Protein AF-A0A2X2JKX3-F1 (afdb_monomer_lite)

Secondary structure (DSSP, 8-state):
---S-S-------TT-PPP-----HHHHHHHHHHT-------PPPP----PPPPPTTS-EEEEE---SS--TT-------EEEEEEEETTEEEEEEEE-

Organism: Sphingobacterium multivorum (NCBI:txid28454)

pLDDT: mean 81.31, std 11.37, range [45.06, 95.56]

Structure (mmCIF, N/CA/C/O backbone):
data_AF-A0A2X2JKX3-F1
#
_entry.id   AF-A0A2X2JKX3-F1
#
loop_
_atom_site.group_PDB
_atom_site.id
_atom_site.type_symbol
_atom_site.label_atom_id
_atom_site.label_alt_id
_atom_site.label_comp_id
_atom_site.label_asym_id
_atom_site.label_entity_id
_atom_site.label_seq_id
_atom_site.pdbx_PDB_ins_code
_atom_site.Cartn_x
_atom_site.Cartn_y
_atom_site.Cartn_z
_atom_site.occupancy
_atom_site.B_iso_or_equiv
_atom_site.auth_seq_id
_atom_site.auth_comp_id
_atom_site.auth_asym_id
_atom_site.auth_atom_id
_atom_site.pdbx_PDB_model_num
ATOM 1 N N . MET A 1 1 ? -33.009 50.098 -0.890 1.00 46.00 1 MET A N 1
ATOM 2 C CA . MET A 1 1 ? -33.062 50.255 0.579 1.00 46.00 1 MET A CA 1
ATOM 3 C C . MET A 1 1 ? -32.265 49.118 1.195 1.00 46.00 1 MET A C 1
ATOM 5 O O . MET A 1 1 ? -32.725 47.989 1.144 1.00 46.00 1 MET A O 1
ATOM 9 N N . GLN A 1 2 ? -31.056 49.388 1.687 1.00 45.06 2 GLN A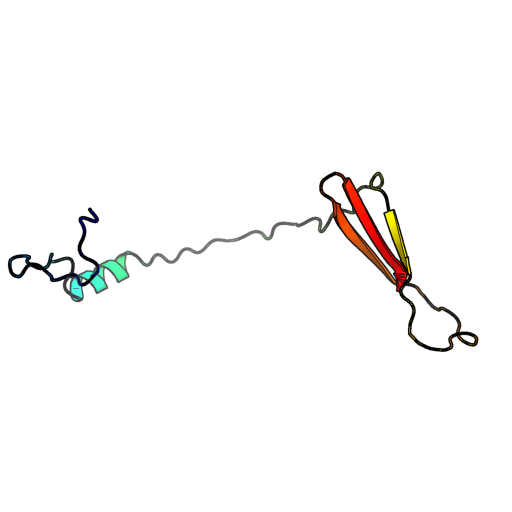 N 1
ATOM 10 C CA . GLN A 1 2 ? -30.258 48.403 2.421 1.00 45.06 2 GLN A CA 1
ATOM 11 C C . GLN A 1 2 ? -30.420 48.723 3.910 1.00 45.06 2 GLN A C 1
ATOM 13 O O . GLN A 1 2 ? -29.867 49.713 4.383 1.00 45.06 2 GLN A O 1
ATOM 18 N N . PHE A 1 3 ? -31.223 47.941 4.628 1.00 51.53 3 PHE A N 1
ATOM 19 C CA . PHE A 1 3 ? -31.373 48.074 6.077 1.00 51.53 3 PHE A CA 1
ATOM 20 C C . PHE A 1 3 ? -30.418 47.089 6.763 1.00 51.53 3 PHE A C 1
ATOM 22 O O . PHE A 1 3 ? -30.561 45.882 6.603 1.00 51.53 3 PHE A O 1
ATOM 29 N N . GLY A 1 4 ? -29.416 47.613 7.477 1.00 69.25 4 GLY A N 1
ATOM 30 C CA . GLY A 1 4 ? -28.462 46.828 8.272 1.00 69.25 4 GLY A CA 1
ATOM 31 C C . GLY A 1 4 ? -27.168 47.591 8.582 1.00 69.25 4 GLY A C 1
ATOM 32 O O . GLY A 1 4 ? -26.632 48.289 7.718 1.00 69.25 4 GLY A O 1
ATOM 33 N N . GLN A 1 5 ? -26.665 47.484 9.818 1.00 65.38 5 GLN A N 1
ATOM 34 C CA . GLN A 1 5 ? -25.388 48.088 10.219 1.00 65.38 5 GLN A CA 1
ATOM 35 C C . GLN A 1 5 ? -24.209 47.356 9.559 1.00 65.38 5 GLN A C 1
ATOM 37 O O . GLN A 1 5 ? -24.069 46.148 9.690 1.00 65.38 5 GLN A O 1
ATOM 42 N N . LYS A 1 6 ? -23.320 48.103 8.889 1.00 67.50 6 LYS A N 1
ATOM 43 C CA . LYS A 1 6 ? -22.105 47.591 8.216 1.00 67.50 6 LYS A CA 1
ATOM 44 C C . LYS A 1 6 ? -20.936 47.279 9.167 1.00 67.50 6 LYS A C 1
ATOM 46 O O . LYS A 1 6 ? -19.790 47.235 8.732 1.00 67.50 6 LYS A O 1
ATOM 51 N N . ARG A 1 7 ? -21.193 47.184 10.470 1.00 71.00 7 ARG A N 1
ATOM 52 C CA . ARG A 1 7 ? -20.156 47.047 11.498 1.00 71.00 7 ARG A CA 1
ATOM 53 C C . ARG A 1 7 ? -20.547 45.921 12.438 1.00 71.00 7 ARG A C 1
ATOM 55 O O . ARG A 1 7 ? -21.579 46.004 13.088 1.00 71.00 7 ARG A O 1
ATOM 62 N N . GLU A 1 8 ? -19.688 44.917 12.524 1.00 67.19 8 GLU A N 1
ATOM 63 C CA . GLU A 1 8 ? -19.808 43.759 13.418 1.00 67.19 8 GLU A CA 1
ATOM 64 C C . GLU A 1 8 ? -19.237 44.054 14.814 1.00 67.19 8 GLU A C 1
ATOM 66 O O . GLU A 1 8 ? -18.751 43.165 15.510 1.00 67.19 8 GLU A O 1
ATOM 71 N N . ARG A 1 9 ? -19.209 45.326 15.230 1.00 70.62 9 ARG A N 1
ATOM 72 C CA . ARG A 1 9 ? -18.628 45.682 16.522 1.00 70.62 9 ARG A CA 1
ATOM 73 C C . ARG A 1 9 ? -19.645 45.351 17.610 1.00 70.62 9 ARG A C 1
ATOM 75 O O . ARG A 1 9 ? -20.606 46.087 17.798 1.00 70.62 9 ARG A O 1
ATOM 82 N N . PHE A 1 10 ? -19.437 44.222 18.276 1.00 69.44 10 PHE A N 1
ATOM 83 C CA . PHE A 1 10 ? -20.222 43.813 19.432 1.00 69.44 10 PHE A CA 1
ATOM 84 C C . PHE A 1 10 ? -19.904 44.729 20.624 1.00 69.44 10 PHE A C 1
ATOM 86 O O . PHE A 1 10 ? -18.754 44.801 21.060 1.00 69.44 10 PHE A O 1
ATOM 93 N N . GLU A 1 11 ? -20.914 45.443 21.123 1.00 73.25 11 GLU A N 1
ATOM 94 C CA . GLU A 1 11 ? -20.851 46.190 22.381 1.00 73.25 11 GLU A CA 1
ATOM 95 C C . GLU A 1 11 ? -21.556 45.353 23.460 1.00 73.25 11 GLU A C 1
ATOM 97 O O . GLU A 1 11 ? -22.757 45.107 23.333 1.00 73.25 11 GLU A O 1
ATOM 102 N N . PRO A 1 12 ? -20.834 44.855 24.480 1.00 69.56 12 PRO A N 1
ATOM 103 C CA . PRO A 1 12 ? -21.451 44.074 25.545 1.00 69.56 12 PRO A CA 1
ATOM 104 C C . PRO A 1 12 ? -22.400 44.954 26.373 1.00 69.56 12 PRO A C 1
ATOM 106 O O . PRO A 1 12 ? -22.063 46.094 26.697 1.00 69.56 12 PRO A O 1
ATOM 109 N N . ASP A 1 13 ? -23.579 44.425 26.717 1.00 77.88 13 ASP A N 1
ATOM 110 C CA . ASP A 1 13 ? -24.572 45.134 27.531 1.00 77.88 13 ASP A CA 1
ATOM 111 C C . ASP A 1 13 ? -24.010 45.373 28.947 1.00 77.88 13 ASP A C 1
ATOM 113 O O . ASP A 1 13 ? -23.662 44.406 29.633 1.00 77.88 13 ASP A O 1
ATOM 117 N N . PRO A 1 14 ? -23.917 46.630 29.420 1.00 73.25 14 PRO A N 1
ATOM 118 C CA . PRO A 1 14 ? -23.400 46.940 30.753 1.00 73.25 14 PRO A CA 1
ATOM 119 C C . PRO A 1 14 ? -24.253 46.367 31.895 1.00 73.25 14 PRO A C 1
ATOM 121 O O . PRO A 1 14 ? -23.771 46.293 33.024 1.00 73.25 14 PRO A O 1
ATOM 124 N N . ASN A 1 15 ? -25.497 45.952 31.628 1.00 78.62 15 ASN A N 1
ATOM 125 C CA . ASN A 1 15 ? -26.366 45.301 32.611 1.00 78.62 15 ASN A CA 1
ATOM 126 C C . ASN A 1 15 ? -26.227 43.770 32.629 1.00 78.62 15 ASN A C 1
ATOM 128 O O . ASN A 1 15 ? -26.872 43.109 33.445 1.00 78.62 15 ASN A O 1
ATOM 132 N N . GLN A 1 16 ? -25.416 43.187 31.742 1.00 76.31 16 GLN A N 1
ATOM 133 C CA . GLN A 1 16 ? -25.213 41.745 31.693 1.00 76.31 16 GLN A CA 1
ATOM 134 C C . GLN A 1 16 ? -24.143 41.326 32.709 1.00 76.31 16 GLN A C 1
ATOM 136 O O . GLN A 1 16 ? -22.951 41.576 32.534 1.00 76.31 16 GLN A O 1
ATOM 141 N N . THR A 1 17 ? -24.568 40.664 33.784 1.00 73.69 17 THR A N 1
ATOM 142 C CA . THR A 1 17 ? -23.658 40.062 34.763 1.00 73.69 17 THR A CA 1
ATOM 143 C C . THR A 1 17 ? -23.014 38.792 34.200 1.00 73.69 17 THR A C 1
ATOM 145 O O . THR A 1 17 ? -23.642 38.013 33.481 1.00 73.69 17 THR A O 1
ATOM 148 N N . MET A 1 18 ? -21.734 38.582 34.518 1.00 74.31 18 MET A N 1
ATOM 149 C CA . MET A 1 18 ? -21.008 37.359 34.164 1.00 74.31 18 MET A CA 1
ATOM 150 C C . MET A 1 18 ? -21.622 36.165 34.902 1.00 74.31 18 MET A C 1
ATOM 152 O O . MET A 1 18 ? -21.860 36.227 36.109 1.00 74.31 18 MET A O 1
ATOM 156 N N . LEU A 1 19 ? -21.889 35.080 34.175 1.00 76.06 19 LEU A N 1
ATOM 157 C CA . LEU A 1 19 ? -22.362 33.834 34.771 1.00 76.06 19 LEU A CA 1
ATOM 158 C C . LEU A 1 19 ? -21.213 33.196 35.573 1.00 76.06 19 LEU A C 1
ATOM 160 O O . LEU A 1 19 ? -20.103 33.100 35.043 1.00 76.06 19 LEU A O 1
ATOM 164 N N . PRO A 1 20 ? -21.445 32.747 36.820 1.00 76.00 20 PRO A N 1
ATOM 165 C CA . PRO A 1 20 ? -20.406 32.169 37.666 1.00 76.00 20 PRO A CA 1
ATOM 166 C C . PRO A 1 20 ? -20.131 30.714 37.260 1.00 76.00 20 PRO A C 1
ATOM 168 O O . PRO A 1 20 ? -20.474 29.776 37.973 1.00 76.00 20 PRO A O 1
ATOM 171 N N . PHE A 1 21 ? -19.549 30.522 36.076 1.00 73.38 21 PHE A N 1
ATOM 172 C CA . PHE A 1 21 ? -19.082 29.214 35.604 1.00 73.38 21 PHE A CA 1
ATOM 173 C C . PHE A 1 21 ? -17.699 28.840 36.155 1.00 73.38 21 PHE A C 1
ATOM 175 O O . PHE A 1 21 ? -17.240 27.719 35.949 1.00 73.38 21 PHE A O 1
ATOM 182 N N . GLU A 1 22 ? -17.028 29.766 36.841 1.00 72.50 22 GLU A N 1
ATOM 183 C CA . GLU A 1 22 ? -15.757 29.510 37.511 1.00 72.50 22 GLU A CA 1
ATOM 184 C C . GLU A 1 22 ? -16.018 28.816 38.851 1.00 72.50 22 GLU A C 1
ATOM 186 O O . GLU A 1 22 ? -16.487 29.430 39.810 1.00 72.50 22 GLU A O 1
ATOM 191 N N . ALA A 1 23 ? -15.717 27.520 38.911 1.00 70.56 23 ALA A N 1
ATOM 192 C CA . ALA A 1 23 ? -15.597 26.815 40.178 1.00 70.56 23 ALA A CA 1
ATOM 193 C C . ALA A 1 23 ? -14.317 27.285 40.901 1.00 70.56 23 ALA A C 1
ATOM 195 O O . ALA A 1 23 ? -13.302 27.550 40.245 1.00 70.56 23 ALA A O 1
ATOM 196 N N . PRO A 1 24 ? -14.321 27.400 42.241 1.00 75.88 24 PRO A N 1
ATOM 197 C CA . PRO A 1 24 ? -13.114 27.728 42.990 1.00 75.88 24 PRO A CA 1
ATOM 198 C C . PRO A 1 24 ? -12.032 26.671 42.724 1.00 75.88 24 PRO A C 1
ATOM 200 O O . PRO A 1 24 ? -12.332 25.479 42.668 1.00 75.88 24 PRO A O 1
ATOM 203 N N . CYS A 1 25 ? -10.764 27.088 42.592 1.00 68.12 25 CYS A N 1
ATOM 204 C CA . CYS A 1 25 ? -9.656 26.193 42.214 1.00 68.12 25 CYS A CA 1
ATOM 205 C C . CYS A 1 25 ? -9.593 24.900 43.046 1.00 68.12 25 CYS A C 1
ATOM 207 O O . CYS A 1 25 ? -9.267 23.845 42.515 1.00 68.12 25 CYS A O 1
ATOM 209 N N . ALA A 1 26 ? -9.961 24.965 44.330 1.00 70.00 26 ALA A N 1
ATOM 210 C CA . ALA A 1 26 ? -9.989 23.807 45.220 1.00 70.00 26 ALA A CA 1
ATOM 211 C C . ALA A 1 26 ? -11.002 22.724 44.795 1.00 70.00 26 ALA A C 1
ATOM 213 O O . ALA A 1 26 ? -10.730 21.539 44.962 1.00 70.00 26 ALA A O 1
ATOM 214 N N . GLU A 1 27 ? -12.152 23.108 44.237 1.00 69.25 27 GLU A N 1
ATOM 215 C CA . GLU A 1 27 ? -13.172 22.168 43.749 1.00 69.25 27 GLU A CA 1
ATOM 216 C C . GLU A 1 27 ? -12.770 21.568 42.396 1.00 69.25 27 GLU A C 1
ATOM 218 O O . GLU A 1 27 ? -13.025 20.392 42.144 1.00 69.25 27 GLU A O 1
ATOM 223 N N . VAL A 1 28 ? -12.074 22.342 41.555 1.00 67.62 28 VAL A N 1
ATOM 224 C CA . VAL A 1 28 ? -11.534 21.873 40.266 1.00 67.62 28 VAL A CA 1
ATOM 225 C C . VAL A 1 28 ? -10.455 20.812 40.494 1.00 67.62 28 VAL A C 1
ATOM 227 O O . VAL A 1 28 ? -10.494 19.750 39.878 1.00 67.62 28 VAL A O 1
ATOM 230 N N . GLU A 1 29 ? -9.536 21.047 41.434 1.00 69.56 29 GLU A N 1
ATOM 231 C CA . GLU A 1 29 ? -8.481 20.087 41.783 1.00 69.56 29 GLU A CA 1
ATOM 232 C C . GLU A 1 29 ? -9.038 18.778 42.362 1.00 69.56 29 GLU A C 1
ATOM 234 O O . GLU A 1 29 ? -8.520 17.704 42.056 1.00 69.56 29 GLU A O 1
ATOM 239 N N . GLN A 1 30 ? -10.102 18.844 43.169 1.00 71.25 30 GLN A N 1
ATOM 240 C CA . GLN A 1 30 ? -10.772 17.661 43.722 1.00 71.25 30 GLN A CA 1
ATOM 241 C C . GLN A 1 30 ? -11.484 16.852 42.632 1.00 71.25 30 GLN A C 1
ATOM 243 O O . GLN A 1 30 ? -11.292 15.639 42.545 1.00 71.25 30 GLN A O 1
ATOM 248 N N . GLN A 1 31 ? -12.226 17.516 41.741 1.00 63.16 31 GLN A N 1
ATOM 249 C CA . GLN A 1 31 ? -12.883 16.859 40.607 1.00 63.16 31 GLN A CA 1
ATOM 250 C C . GLN A 1 31 ? -11.858 16.217 39.659 1.00 63.16 31 GLN A C 1
ATOM 252 O O . GLN A 1 31 ? -12.025 15.075 39.236 1.00 63.16 31 GLN A O 1
ATOM 257 N N . GLU A 1 32 ? -10.745 16.894 39.366 1.00 62.59 32 GLU A N 1
ATOM 258 C CA . GLU A 1 32 ? -9.663 16.332 38.550 1.00 62.59 32 GLU A CA 1
ATOM 259 C C . GLU A 1 32 ? -8.977 15.114 39.187 1.00 62.59 32 GLU A C 1
ATOM 261 O O . GLU A 1 32 ? -8.440 14.269 38.463 1.00 62.59 32 GLU A O 1
ATOM 266 N N . GLN A 1 33 ? -8.945 15.028 40.519 1.00 63.19 33 GLN A N 1
ATOM 267 C CA . GLN A 1 33 ? -8.415 13.872 41.246 1.00 63.19 33 GLN A CA 1
ATOM 268 C C . GLN A 1 33 ? -9.385 12.688 41.194 1.00 63.19 33 GLN A C 1
ATOM 270 O O . GLN A 1 33 ? -8.946 11.565 40.948 1.00 63.19 33 GLN A O 1
ATOM 275 N N . GLU A 1 34 ? -10.685 12.934 41.361 1.00 62.97 34 GLU A N 1
ATOM 276 C CA . GLU A 1 34 ? -11.725 11.898 41.327 1.00 62.97 34 GLU A CA 1
ATOM 277 C C . GLU A 1 34 ? -11.913 11.280 39.931 1.00 62.97 34 GLU A C 1
ATOM 279 O O . GLU A 1 34 ? -12.255 10.107 39.815 1.00 62.97 34 GLU A O 1
ATOM 284 N N . ILE A 1 35 ? -11.639 12.033 38.861 1.00 66.00 35 ILE A N 1
ATOM 285 C CA . ILE A 1 35 ? -11.870 11.591 37.473 1.00 66.00 35 ILE A CA 1
ATOM 286 C C . ILE A 1 35 ? -10.727 10.710 36.920 1.00 66.00 35 ILE A C 1
ATOM 288 O O . ILE A 1 35 ? -10.881 10.044 35.891 1.00 66.00 35 ILE A O 1
ATOM 292 N N . LYS A 1 36 ? -9.555 10.669 37.565 1.00 70.25 36 LYS A N 1
ATOM 293 C CA . LYS A 1 36 ? -8.378 9.954 37.036 1.00 70.25 36 LYS A CA 1
ATOM 294 C C . LYS A 1 36 ? -8.401 8.467 37.400 1.00 70.25 36 LYS A C 1
ATOM 296 O O . LYS A 1 36 ? -7.748 8.030 38.343 1.00 70.25 36 LYS A O 1
ATOM 301 N N . GLU A 1 37 ? -9.075 7.664 36.581 1.00 76.56 37 GLU A N 1
ATOM 302 C CA . GLU A 1 37 ? -9.002 6.200 36.654 1.00 76.56 37 GLU A CA 1
ATOM 303 C C . GLU A 1 37 ? -7.857 5.633 35.797 1.00 76.56 37 GLU A C 1
ATOM 305 O O . GLU A 1 37 ? -7.735 5.903 34.599 1.00 76.56 37 GLU A O 1
ATOM 310 N N . LYS A 1 38 ? -7.009 4.791 36.400 1.00 75.25 38 LYS A N 1
ATOM 311 C CA . LYS A 1 38 ? -5.966 4.053 35.676 1.00 75.25 38 LYS A CA 1
ATOM 312 C C . LYS A 1 38 ? -6.559 2.768 35.088 1.00 75.25 38 LYS A C 1
ATOM 314 O O . LYS A 1 38 ? -6.697 1.769 35.788 1.00 75.25 38 LYS A O 1
ATOM 319 N N . ILE A 1 39 ? -6.877 2.786 33.794 1.00 79.19 39 ILE A N 1
ATOM 320 C CA . ILE A 1 39 ?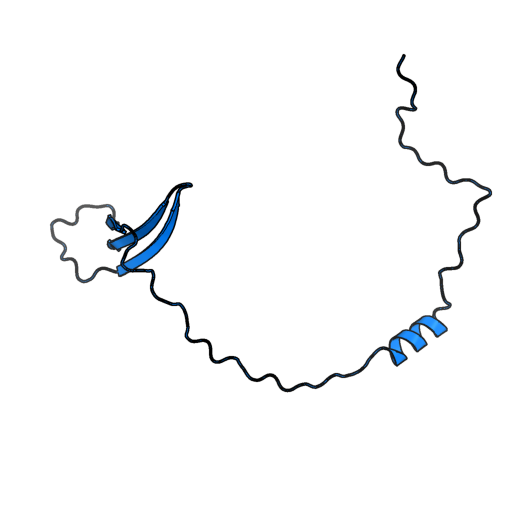 -7.416 1.621 33.075 1.00 79.19 39 ILE A CA 1
ATOM 321 C C . ILE A 1 39 ? -6.265 0.815 32.455 1.00 79.19 39 ILE A C 1
ATOM 323 O O . ILE A 1 39 ? -5.638 1.245 31.486 1.00 79.19 39 ILE A O 1
ATOM 327 N N . GLU A 1 40 ? -6.000 -0.377 32.989 1.00 82.56 40 GLU A N 1
ATOM 328 C CA . GLU A 1 40 ? -5.069 -1.349 32.404 1.00 82.56 40 GLU A CA 1
ATOM 329 C C . GLU A 1 40 ? -5.855 -2.404 31.611 1.00 82.56 40 GLU A C 1
ATOM 331 O O . GLU A 1 40 ? -6.672 -3.134 32.170 1.00 82.56 40 GLU A O 1
ATOM 336 N N . TYR A 1 41 ? -5.624 -2.502 30.297 1.00 83.62 41 TYR A N 1
ATOM 337 C CA . TYR A 1 41 ? -6.231 -3.545 29.465 1.00 83.62 41 TYR A CA 1
ATOM 338 C C . TYR A 1 41 ? -5.195 -4.250 28.589 1.00 83.62 41 TYR A C 1
ATOM 340 O O . TYR A 1 41 ? -4.249 -3.655 28.070 1.00 83.62 41 TYR A O 1
ATOM 348 N N . LEU A 1 42 ? -5.397 -5.554 28.396 1.00 82.31 42 LEU A N 1
ATOM 349 C CA . LEU A 1 42 ? -4.563 -6.389 27.538 1.00 82.31 42 LEU A CA 1
ATOM 350 C C . LEU A 1 42 ? -5.120 -6.388 26.112 1.00 82.31 42 LEU A C 1
ATOM 352 O O . LEU A 1 42 ? -6.175 -6.965 25.847 1.00 82.31 42 LEU A O 1
ATOM 356 N N . ARG A 1 43 ? -4.391 -5.785 25.162 1.00 83.94 43 ARG A N 1
ATOM 357 C CA . ARG A 1 43 ? -4.729 -5.882 23.733 1.00 83.94 43 ARG A CA 1
ATOM 358 C C . ARG A 1 43 ? -4.104 -7.133 23.115 1.00 83.94 43 ARG A C 1
ATOM 360 O O . ARG A 1 43 ? -2.887 -7.320 23.164 1.00 83.94 43 ARG A O 1
ATOM 367 N N . LYS A 1 44 ? -4.909 -7.954 22.441 1.00 84.44 44 LYS A N 1
ATOM 368 C CA . LYS A 1 44 ? -4.382 -8.947 21.494 1.00 84.44 44 LYS A CA 1
ATOM 369 C C . LYS A 1 44 ? -4.092 -8.242 20.175 1.00 84.44 44 LYS A C 1
ATOM 371 O O . LYS A 1 44 ? -4.934 -7.503 19.673 1.00 84.44 44 LYS A O 1
ATOM 376 N N . ARG A 1 45 ? -2.896 -8.445 19.618 1.00 82.81 45 ARG A N 1
ATOM 377 C CA . ARG A 1 45 ? -2.580 -7.911 18.289 1.00 82.81 45 ARG A CA 1
ATOM 378 C C . ARG A 1 45 ? -3.415 -8.678 17.257 1.00 82.81 45 ARG A C 1
ATOM 380 O O . ARG A 1 45 ? -3.331 -9.907 17.240 1.00 82.81 45 ARG A O 1
ATOM 387 N N . PRO A 1 46 ? -4.224 -8.001 16.430 1.00 82.12 46 PRO A N 1
ATOM 388 C CA . PRO A 1 46 ? -4.911 -8.662 15.328 1.00 82.12 46 PRO A CA 1
ATOM 389 C C . PRO A 1 46 ? -3.897 -9.318 14.383 1.00 82.12 46 PRO A C 1
ATOM 391 O O . PRO A 1 46 ? -2.882 -8.723 14.021 1.00 82.12 46 PRO A O 1
ATOM 394 N N . ASN A 1 47 ? -4.182 -10.558 13.983 1.00 83.62 47 ASN A N 1
ATOM 395 C CA . ASN A 1 47 ? -3.414 -11.258 12.960 1.00 83.62 47 ASN A CA 1
ATOM 396 C C . ASN A 1 47 ? -3.876 -10.768 11.579 1.00 83.62 47 ASN A C 1
ATOM 398 O O . ASN A 1 47 ? -4.834 -11.289 11.003 1.00 83.62 47 ASN A O 1
ATOM 402 N N . HIS A 1 48 ? -3.254 -9.697 11.087 1.00 80.94 48 HIS A N 1
ATOM 403 C CA . HIS A 1 48 ? -3.567 -9.137 9.778 1.00 80.94 48 HIS A CA 1
ATOM 404 C C . HIS A 1 48 ? -2.988 -10.027 8.675 1.00 80.94 48 HIS A C 1
ATOM 406 O O . HIS A 1 48 ? -1.780 -10.226 8.605 1.00 80.94 48 HIS A O 1
ATOM 412 N N . LYS A 1 49 ? -3.839 -10.495 7.756 1.00 83.50 49 LYS A N 1
ATOM 413 C CA . LYS A 1 49 ? -3.444 -11.315 6.592 1.00 83.50 49 LYS A CA 1
ATOM 414 C C . LYS A 1 49 ? -2.685 -10.534 5.498 1.00 83.50 49 LYS A C 1
ATOM 416 O O . LYS A 1 49 ? -2.493 -11.050 4.404 1.00 83.50 49 LYS A O 1
ATOM 421 N N . GLY A 1 50 ? -2.258 -9.303 5.782 1.00 86.94 50 GLY A N 1
ATOM 422 C CA . GLY A 1 50 ? -1.608 -8.420 4.816 1.00 86.94 50 GLY A CA 1
ATOM 423 C C . GLY A 1 50 ? -2.566 -7.866 3.757 1.00 86.94 50 GLY A C 1
ATOM 424 O O . GLY A 1 50 ? -3.786 -7.873 3.927 1.00 86.94 50 GLY A O 1
ATOM 425 N N . ARG A 1 51 ? -1.991 -7.343 2.672 1.00 85.50 51 ARG A N 1
ATOM 426 C CA . ARG A 1 51 ? -2.735 -6.812 1.523 1.00 85.50 51 ARG A CA 1
ATOM 427 C C . ARG A 1 51 ? -3.113 -7.957 0.583 1.00 85.50 51 ARG A C 1
ATOM 429 O O . ARG A 1 51 ? -2.277 -8.805 0.278 1.00 85.50 51 ARG A O 1
ATOM 436 N N . ALA A 1 52 ? -4.360 -7.972 0.119 1.00 86.00 52 ALA A N 1
ATOM 437 C CA . ALA A 1 52 ? -4.782 -8.881 -0.940 1.00 86.00 52 ALA A CA 1
ATOM 438 C C . ALA A 1 52 ? -4.210 -8.425 -2.290 1.00 86.00 52 ALA A C 1
ATOM 440 O O . ALA A 1 52 ? -3.976 -7.234 -2.502 1.00 86.00 52 ALA A O 1
ATOM 441 N N . LYS A 1 53 ? -3.999 -9.378 -3.201 1.00 88.12 53 LYS A N 1
ATOM 442 C CA . LYS A 1 53 ? -3.649 -9.073 -4.593 1.00 88.12 53 LYS A CA 1
ATOM 443 C C . LYS A 1 53 ? -4.818 -8.372 -5.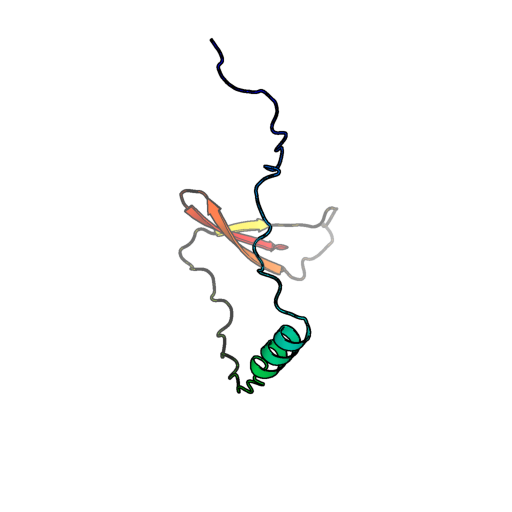285 1.00 88.12 53 LYS A C 1
ATOM 445 O O . LYS A 1 53 ? -5.975 -8.598 -4.923 1.00 88.12 53 LYS A O 1
ATOM 450 N N . LEU A 1 54 ? -4.506 -7.554 -6.287 1.00 89.00 54 LEU A N 1
ATOM 451 C CA . LEU A 1 54 ? -5.525 -6.913 -7.109 1.00 89.00 54 LEU A CA 1
ATOM 452 C C . LEU A 1 54 ? -6.302 -7.965 -7.929 1.00 89.00 54 LEU A C 1
ATOM 454 O O . LEU A 1 54 ? -5.753 -9.025 -8.250 1.00 89.00 54 LEU A O 1
ATOM 458 N N . PRO A 1 55 ? -7.586 -7.718 -8.247 1.00 90.44 55 PRO A N 1
ATOM 459 C CA . PRO A 1 55 ? -8.386 -8.666 -9.013 1.00 90.44 55 PRO A CA 1
ATOM 460 C C . PRO A 1 55 ? -7.860 -8.876 -10.441 1.00 90.44 55 PRO A C 1
ATOM 462 O O . PRO A 1 55 ? -7.640 -7.921 -11.176 1.00 90.44 55 PRO A O 1
ATOM 465 N N . ALA A 1 56 ? -7.752 -10.138 -10.867 1.00 88.75 56 ALA A N 1
ATOM 466 C CA . ALA A 1 56 ? -7.201 -10.511 -12.177 1.00 88.75 56 ALA A CA 1
ATOM 467 C C . ALA A 1 56 ? -8.087 -10.152 -13.387 1.00 88.75 56 ALA A C 1
ATOM 469 O O . ALA A 1 56 ? -7.649 -10.281 -14.524 1.00 88.75 56 ALA A O 1
ATOM 470 N N . HIS A 1 57 ? -9.339 -9.750 -13.159 1.00 90.06 57 HIS A N 1
ATOM 471 C CA . HIS A 1 57 ? -10.270 -9.361 -14.222 1.00 90.06 57 HIS A CA 1
ATOM 472 C C . HIS A 1 57 ? -10.191 -7.869 -14.575 1.00 90.06 57 HIS A C 1
ATOM 474 O O . HIS A 1 57 ? -10.865 -7.437 -15.507 1.00 90.06 57 HIS A O 1
ATOM 480 N N . LEU A 1 58 ? -9.428 -7.074 -13.818 1.00 91.44 58 LEU A N 1
ATOM 481 C CA . LEU A 1 58 ? -9.243 -5.663 -14.130 1.00 91.44 58 LEU A CA 1
ATOM 482 C C . LEU A 1 58 ? -8.296 -5.503 -15.329 1.00 91.44 58 LEU A C 1
ATOM 484 O O . LEU A 1 58 ? -7.316 -6.245 -15.430 1.00 91.44 58 LEU A O 1
ATOM 488 N N . PRO A 1 59 ? -8.558 -4.539 -16.226 1.00 93.44 59 PRO A N 1
ATOM 489 C CA . PRO A 1 59 ? -7.643 -4.220 -17.317 1.00 93.44 59 PRO A CA 1
ATOM 490 C C . PRO A 1 59 ? -6.284 -3.767 -16.767 1.00 93.44 59 PRO A C 1
ATOM 492 O O . PRO A 1 59 ? -6.233 -3.026 -15.786 1.00 93.44 59 PRO A O 1
ATOM 495 N N . VAL A 1 60 ? -5.196 -4.217 -17.398 1.00 94.06 60 VAL A N 1
ATOM 496 C CA . VAL A 1 60 ? -3.813 -3.919 -16.993 1.00 94.06 60 VAL A CA 1
ATOM 497 C C . VAL A 1 60 ? -3.141 -3.063 -18.064 1.00 94.06 60 VAL A C 1
ATOM 499 O O . VAL A 1 60 ? -3.120 -3.445 -19.232 1.00 94.06 60 VAL A O 1
ATOM 502 N N . GLU A 1 61 ? -2.571 -1.933 -17.660 1.00 94.00 61 GLU A N 1
ATOM 503 C CA . GLU A 1 61 ? -1.775 -1.037 -18.501 1.00 94.00 61 GLU A CA 1
ATOM 504 C C . GLU A 1 61 ? -0.300 -1.134 -18.087 1.00 94.00 61 GLU A C 1
ATOM 506 O O . GLU A 1 61 ? 0.041 -0.837 -16.943 1.00 94.00 61 GLU A O 1
ATOM 511 N N . GLU A 1 62 ? 0.579 -1.572 -18.994 1.00 94.00 62 GLU A N 1
ATOM 512 C CA . GLU A 1 62 ? 2.012 -1.735 -18.712 1.00 94.00 62 GLU A CA 1
ATOM 513 C C . GLU A 1 62 ? 2.807 -0.496 -19.140 1.00 94.00 62 GLU A C 1
ATOM 515 O O . GLU A 1 62 ? 2.749 -0.070 -20.293 1.00 94.00 62 GLU A O 1
ATOM 520 N N . ILE A 1 63 ? 3.574 0.069 -18.207 1.00 93.31 63 ILE A N 1
ATOM 521 C CA . ILE A 1 63 ? 4.400 1.260 -18.414 1.00 93.31 63 ILE A CA 1
ATOM 522 C C . ILE A 1 63 ? 5.858 0.881 -18.156 1.00 93.31 63 ILE A C 1
ATOM 524 O O . ILE A 1 63 ? 6.250 0.596 -17.023 1.00 93.31 63 ILE A O 1
ATOM 528 N N . GLY A 1 64 ? 6.661 0.871 -19.221 1.00 91.56 64 GLY A N 1
ATOM 529 C CA . GLY A 1 64 ? 8.106 0.663 -19.142 1.00 91.56 64 GLY A CA 1
ATOM 530 C C . GLY A 1 64 ? 8.821 1.962 -18.788 1.00 91.56 64 GLY A C 1
ATOM 531 O O . GLY A 1 64 ? 8.743 2.933 -19.539 1.00 91.56 64 GLY A O 1
ATOM 532 N N . ILE A 1 65 ? 9.519 1.978 -17.656 1.00 89.88 65 ILE A N 1
ATOM 533 C CA . ILE A 1 65 ? 10.396 3.073 -17.245 1.00 89.88 65 ILE A CA 1
ATOM 534 C C . ILE A 1 65 ? 11.828 2.620 -17.515 1.00 89.88 65 ILE A C 1
ATOM 536 O O . ILE A 1 65 ? 12.260 1.577 -17.031 1.00 89.88 65 ILE A O 1
ATOM 540 N N . HIS A 1 66 ? 12.562 3.401 -18.301 1.00 88.38 66 HIS A N 1
ATOM 541 C CA . HIS A 1 66 ? 13.952 3.119 -18.644 1.00 88.38 66 HIS A CA 1
ATOM 542 C C . HIS A 1 66 ? 14.852 4.285 -18.228 1.00 88.38 66 HIS A C 1
ATOM 544 O O . HIS A 1 66 ? 14.395 5.431 -18.247 1.00 88.38 66 HIS A O 1
ATOM 550 N N . PRO A 1 67 ? 16.113 4.018 -17.841 1.00 87.62 67 PRO A N 1
ATOM 551 C CA . PRO A 1 67 ? 17.051 5.079 -17.515 1.00 87.62 67 PRO A CA 1
ATOM 552 C C . PRO A 1 67 ? 17.394 5.909 -18.756 1.00 87.62 67 PRO A C 1
ATOM 554 O O . PRO A 1 67 ? 17.421 5.402 -19.877 1.00 87.62 67 PRO A O 1
ATOM 557 N N . GLU A 1 68 ? 17.668 7.193 -18.542 1.00 87.94 68 GLU A N 1
ATOM 558 C CA . GLU A 1 68 ? 18.089 8.105 -19.604 1.00 87.94 68 GLU A CA 1
ATOM 559 C C . GLU A 1 68 ? 19.545 7.817 -20.006 1.00 87.94 68 GLU A C 1
ATOM 561 O O . GLU A 1 68 ? 20.429 7.756 -19.151 1.00 87.94 68 GLU A O 1
ATOM 566 N N . GLY A 1 69 ? 19.805 7.642 -21.307 1.00 84.88 69 GLY A N 1
ATOM 567 C CA . GLY A 1 69 ? 21.151 7.427 -21.850 1.00 84.88 69 GLY A CA 1
ATOM 568 C C . GLY A 1 69 ? 21.218 6.365 -22.947 1.00 84.88 69 GLY A C 1
ATOM 569 O O . GLY A 1 69 ? 20.211 5.775 -23.339 1.00 84.88 69 GLY A O 1
ATOM 570 N N . GLU A 1 70 ? 22.426 6.124 -23.457 1.00 86.31 70 GLU A N 1
ATOM 571 C CA . GLU A 1 70 ? 22.689 5.076 -24.443 1.00 86.31 70 GLU A CA 1
ATOM 572 C C . GLU A 1 70 ? 22.947 3.742 -23.728 1.00 86.31 70 GLU A C 1
ATOM 574 O O . GLU A 1 70 ? 23.963 3.553 -23.062 1.00 86.31 70 GLU A O 1
ATOM 579 N N . LEU A 1 71 ? 21.991 2.818 -23.837 1.00 83.38 71 LEU A N 1
ATOM 580 C CA . LEU A 1 71 ? 22.005 1.519 -23.148 1.00 83.38 71 LEU A CA 1
ATOM 581 C C . LEU A 1 71 ? 22.345 0.355 -24.090 1.00 83.38 71 LEU A C 1
ATOM 583 O O . LEU A 1 71 ? 22.193 -0.804 -23.716 1.00 83.38 71 LEU A O 1
ATOM 587 N N . SER A 1 72 ? 22.791 0.655 -25.312 1.00 83.75 72 SER A N 1
ATOM 588 C CA . SER A 1 72 ? 23.001 -0.318 -26.394 1.00 83.75 72 SER A CA 1
ATOM 589 C C . SER A 1 72 ? 23.991 -1.434 -26.035 1.00 83.75 72 SER A C 1
ATOM 591 O O . SER A 1 72 ? 23.861 -2.550 -26.532 1.00 83.75 72 SER A O 1
ATOM 593 N N . GLU A 1 73 ? 24.960 -1.151 -25.162 1.00 87.69 73 GLU A N 1
ATOM 594 C CA . GLU A 1 73 ? 25.985 -2.109 -24.721 1.00 87.69 73 GLU A CA 1
ATOM 595 C C . GLU A 1 73 ? 25.647 -2.796 -23.385 1.00 87.69 73 GLU A C 1
ATOM 597 O O . GLU A 1 73 ? 26.401 -3.645 -22.908 1.00 87.69 73 GLU A O 1
ATOM 602 N N . MET A 1 74 ? 24.524 -2.437 -22.755 1.00 84.50 74 MET A N 1
ATOM 603 C CA . MET A 1 74 ? 24.155 -2.921 -21.426 1.00 84.50 74 MET A CA 1
ATOM 604 C C . MET A 1 74 ? 23.127 -4.053 -21.496 1.00 84.50 74 MET A C 1
ATOM 606 O O . MET A 1 74 ? 22.242 -4.081 -22.347 1.00 84.50 74 MET A O 1
ATOM 610 N N . VAL A 1 75 ? 23.213 -4.989 -20.546 1.00 84.06 75 VAL A N 1
ATOM 611 C CA . VAL A 1 75 ? 22.275 -6.114 -20.423 1.00 84.06 75 VAL A CA 1
ATOM 612 C C . VAL A 1 75 ? 21.343 -5.876 -19.237 1.00 84.06 75 VAL A C 1
ATOM 614 O O . VAL A 1 75 ? 21.794 -5.613 -18.123 1.00 84.06 75 VAL A O 1
ATOM 617 N N . CYS A 1 76 ? 20.033 -5.995 -19.457 1.00 84.31 76 CYS A N 1
ATOM 618 C CA . CYS A 1 76 ? 19.034 -5.909 -18.391 1.00 84.31 76 CYS A CA 1
ATOM 619 C C . CYS A 1 76 ? 19.123 -7.149 -17.480 1.00 84.31 76 CYS A C 1
ATOM 621 O O . CYS A 1 76 ? 18.855 -8.264 -17.925 1.00 84.31 76 CYS A O 1
ATOM 623 N N . ILE A 1 77 ? 19.508 -6.956 -16.213 1.00 88.81 77 ILE A N 1
ATOM 624 C CA . ILE A 1 77 ? 19.712 -8.045 -15.234 1.00 88.81 77 ILE A CA 1
ATOM 625 C C . ILE A 1 77 ? 18.391 -8.463 -14.570 1.00 88.81 77 ILE A C 1
ATOM 627 O O . ILE A 1 77 ? 18.185 -9.632 -14.252 1.00 88.81 77 ILE A O 1
ATOM 631 N N . GLY A 1 78 ? 17.481 -7.515 -14.364 1.00 88.12 78 GLY A N 1
ATOM 632 C CA . GLY A 1 78 ? 16.201 -7.745 -13.710 1.00 88.12 78 GLY A CA 1
ATOM 633 C C . GLY A 1 78 ? 15.274 -6.557 -13.907 1.00 88.12 78 GLY A C 1
ATOM 634 O O . GLY A 1 78 ? 15.720 -5.477 -14.287 1.00 88.12 78 GLY A O 1
ATOM 635 N N . LYS A 1 79 ? 13.985 -6.789 -13.675 1.00 90.38 79 LYS A N 1
ATOM 636 C CA . LYS A 1 79 ? 12.935 -5.775 -13.756 1.00 90.38 79 LYS A CA 1
ATOM 637 C C . LYS A 1 79 ? 12.164 -5.777 -12.453 1.00 90.38 79 LYS A C 1
ATOM 639 O O . LYS A 1 79 ? 11.824 -6.850 -11.947 1.00 90.38 7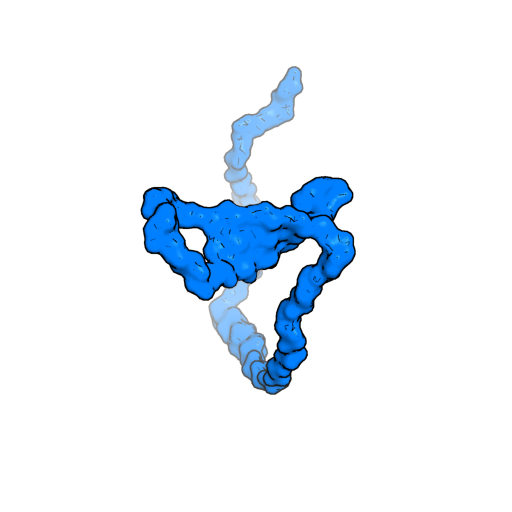9 LYS A O 1
ATOM 644 N N . GLU A 1 80 ? 11.877 -4.600 -11.927 1.00 92.75 80 GLU A N 1
ATOM 645 C CA . GLU A 1 80 ? 11.011 -4.461 -10.767 1.00 92.75 80 GLU A CA 1
ATOM 646 C C . GLU A 1 80 ? 9.593 -4.119 -11.227 1.00 92.75 80 GLU A C 1
ATOM 648 O O . GLU A 1 80 ? 9.394 -3.231 -12.056 1.00 92.75 80 GLU A O 1
ATOM 653 N N . ILE A 1 81 ? 8.613 -4.865 -10.710 1.00 93.06 81 ILE A N 1
ATOM 654 C CA . ILE A 1 81 ? 7.205 -4.734 -11.088 1.00 93.06 81 ILE A CA 1
ATOM 655 C C . ILE A 1 81 ? 6.437 -4.109 -9.926 1.00 93.06 81 ILE A C 1
ATOM 657 O O . ILE A 1 81 ? 6.352 -4.703 -8.849 1.00 93.06 81 ILE A O 1
ATOM 661 N N . THR A 1 82 ? 5.823 -2.957 -10.180 1.00 93.56 82 THR A N 1
ATOM 662 C CA . THR A 1 82 ? 4.932 -2.271 -9.235 1.00 93.56 82 THR A CA 1
ATOM 663 C C . THR A 1 82 ? 3.535 -2.185 -9.835 1.00 93.56 82 THR A C 1
ATOM 665 O O . THR A 1 82 ? 3.381 -1.711 -10.956 1.00 93.56 82 THR A O 1
ATOM 668 N N . GLU A 1 83 ? 2.514 -2.635 -9.103 1.00 93.12 83 GLU A N 1
ATOM 669 C CA . GLU A 1 83 ? 1.111 -2.562 -9.531 1.00 93.12 83 GLU A CA 1
ATOM 670 C C . GLU A 1 83 ? 0.339 -1.544 -8.686 1.00 93.12 83 GLU A C 1
ATOM 672 O O . GLU A 1 83 ? 0.292 -1.650 -7.458 1.00 93.12 83 GLU A O 1
ATOM 677 N N . GLU A 1 84 ? -0.301 -0.587 -9.352 1.00 9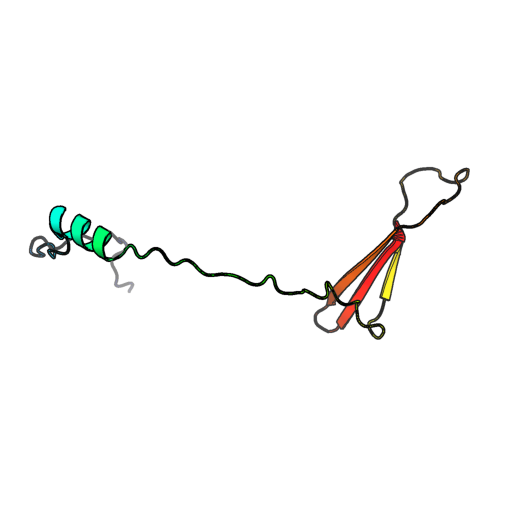2.56 84 GLU A N 1
ATOM 678 C CA . GLU A 1 84 ? -1.131 0.451 -8.742 1.00 92.56 84 GLU A CA 1
ATOM 679 C C . GLU A 1 84 ? -2.565 0.364 -9.278 1.00 92.56 84 GLU A C 1
ATOM 681 O O . GLU A 1 84 ? -2.782 0.179 -10.475 1.00 92.56 84 GLU A O 1
ATOM 686 N N . LEU A 1 85 ? -3.558 0.469 -8.387 1.00 94.06 85 LEU A N 1
ATOM 687 C CA . LEU A 1 85 ? -4.968 0.499 -8.775 1.00 94.06 85 LEU A CA 1
ATOM 688 C C . LEU A 1 85 ? -5.379 1.938 -9.079 1.00 94.06 85 LEU A C 1
ATOM 690 O O . LEU A 1 85 ? -5.423 2.772 -8.177 1.00 94.06 85 LEU A O 1
ATOM 694 N N . GLU A 1 86 ? -5.737 2.189 -10.328 1.00 93.44 86 GLU A N 1
ATOM 695 C CA . GLU A 1 86 ? -6.164 3.488 -10.826 1.00 93.44 86 GLU A CA 1
ATOM 696 C C . GLU A 1 86 ? -7.663 3.501 -11.110 1.00 93.44 86 GLU A C 1
ATOM 698 O O . GLU A 1 86 ? -8.283 2.478 -11.426 1.00 93.44 86 GLU A O 1
ATOM 703 N N . CYS A 1 87 ? -8.254 4.682 -10.957 1.00 92.81 87 CYS A N 1
ATOM 704 C CA . CYS A 1 87 ? -9.685 4.896 -11.090 1.00 92.81 87 CYS A CA 1
ATOM 705 C C . CYS A 1 87 ? -9.948 6.040 -12.061 1.00 92.81 87 CYS A C 1
ATOM 707 O O . CYS A 1 87 ? -9.587 7.188 -11.810 1.00 92.81 87 CYS A O 1
ATOM 709 N N . GLU A 1 88 ? -10.637 5.725 -13.148 1.00 90.94 88 GLU A N 1
ATOM 710 C CA . GLU A 1 88 ? -11.365 6.705 -13.938 1.00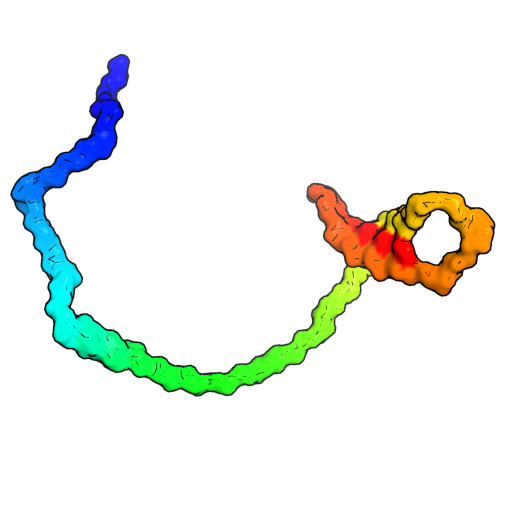 90.94 88 GLU A CA 1
ATOM 711 C C . GLU A 1 88 ? -12.852 6.636 -13.565 1.00 90.94 88 GLU A C 1
ATOM 713 O O . GLU A 1 88 ? -13.326 5.572 -13.164 1.00 90.94 88 GLU A O 1
ATOM 718 N N . PRO A 1 89 ? -13.633 7.719 -13.744 1.00 93.38 89 PRO A N 1
ATOM 719 C CA . PRO A 1 89 ? -15.031 7.783 -13.304 1.00 93.38 89 PRO A CA 1
ATOM 720 C C . PRO A 1 89 ? -15.919 6.598 -13.728 1.00 93.38 89 PRO A C 1
ATOM 722 O O . PRO A 1 89 ? -16.924 6.326 -13.078 1.00 93.38 89 PRO A O 1
ATOM 725 N N . ALA A 1 90 ? -15.557 5.895 -14.807 1.00 90.00 90 ALA A N 1
ATOM 726 C CA . ALA A 1 90 ? -16.290 4.754 -15.350 1.00 90.00 90 ALA A CA 1
ATOM 727 C C . ALA A 1 90 ? -15.545 3.404 -15.277 1.00 90.00 90 ALA A C 1
ATOM 729 O O . ALA A 1 90 ? -16.135 2.384 -15.636 1.00 90.00 90 ALA A O 1
ATOM 730 N N . LYS A 1 91 ? -14.269 3.357 -14.865 1.00 91.00 91 LYS A N 1
ATOM 731 C CA . LYS A 1 91 ? -13.473 2.115 -14.875 1.00 91.00 91 LYS A CA 1
ATOM 732 C C . LYS A 1 91 ? -12.361 2.109 -13.828 1.00 91.00 91 LYS A C 1
ATOM 734 O O . LYS A 1 91 ? -11.696 3.114 -13.597 1.00 91.00 91 LYS A O 1
ATOM 739 N N . PHE A 1 92 ? -12.101 0.928 -13.279 1.00 93.38 92 PHE A N 1
ATOM 740 C CA . PHE A 1 92 ? -10.868 0.640 -12.553 1.00 93.38 92 PHE A CA 1
ATOM 741 C C . PHE A 1 92 ? -9.904 -0.102 -13.465 1.00 93.38 92 PHE A C 1
ATOM 743 O O . PHE A 1 92 ? -10.325 -0.961 -14.243 1.00 93.38 92 PHE A O 1
ATOM 750 N N . TYR A 1 93 ? -8.622 0.208 -13.351 1.00 94.56 93 TYR A N 1
ATOM 751 C CA . TYR A 1 93 ? -7.568 -0.459 -14.099 1.00 94.56 93 TYR A CA 1
ATOM 752 C C . TYR A 1 93 ? -6.294 -0.537 -13.262 1.00 94.56 93 TYR A C 1
ATOM 754 O O . TYR A 1 93 ? -6.116 0.200 -12.295 1.00 94.56 93 TYR A O 1
ATOM 762 N N . ILE A 1 94 ? -5.432 -1.488 -13.592 1.00 95.56 94 ILE A N 1
ATOM 763 C CA . ILE A 1 94 ? -4.162 -1.707 -12.910 1.00 95.56 94 ILE A CA 1
ATOM 764 C C . ILE A 1 94 ? -3.073 -1.071 -13.768 1.00 95.56 94 ILE A C 1
ATOM 766 O O . ILE A 1 94 ? -2.852 -1.517 -14.890 1.00 95.56 94 ILE A O 1
ATOM 770 N N . LYS A 1 95 ? -2.364 -0.070 -13.249 1.00 95.06 95 LYS A N 1
ATOM 771 C CA . LYS A 1 95 ? -1.116 0.401 -13.858 1.00 95.06 95 LYS A CA 1
ATOM 772 C C . LYS A 1 95 ? 0.035 -0.443 -13.342 1.00 95.06 95 LYS A C 1
ATOM 774 O O . LYS A 1 95 ? 0.308 -0.470 -12.143 1.00 95.06 95 LYS A O 1
ATOM 779 N N . ARG A 1 96 ? 0.703 -1.148 -14.249 1.00 95.31 96 ARG A N 1
ATOM 780 C CA . ARG A 1 96 ? 1.879 -1.963 -13.965 1.00 95.31 96 ARG A CA 1
ATOM 781 C C . ARG A 1 96 ? 3.122 -1.236 -14.458 1.00 95.31 96 ARG A C 1
ATOM 783 O O . ARG A 1 96 ? 3.373 -1.175 -15.658 1.00 95.31 96 ARG A O 1
ATOM 790 N N . TYR A 1 97 ? 3.921 -0.729 -13.532 1.00 95.12 97 TYR A N 1
ATOM 791 C CA . TYR A 1 97 ? 5.212 -0.128 -13.836 1.00 95.12 97 TYR A CA 1
ATOM 792 C C . TYR A 1 97 ? 6.294 -1.196 -13.856 1.00 95.12 97 TYR A C 1
ATOM 794 O O . TYR A 1 97 ? 6.412 -1.989 -12.921 1.00 95.12 97 TYR A O 1
ATOM 802 N N . ILE A 1 98 ? 7.079 -1.195 -14.926 1.00 93.81 98 ILE A N 1
ATOM 803 C CA . ILE A 1 98 ? 8.227 -2.071 -15.128 1.00 93.81 98 ILE A CA 1
ATOM 804 C C . ILE A 1 98 ? 9.452 -1.161 -15.193 1.00 93.81 98 ILE A C 1
ATOM 806 O O . ILE A 1 98 ? 9.611 -0.441 -16.178 1.00 93.81 98 ILE A O 1
ATOM 810 N N . ARG A 1 99 ? 10.278 -1.168 -14.144 1.00 90.69 99 ARG A N 1
ATOM 811 C CA . ARG A 1 99 ? 11.490 -0.337 -14.022 1.00 90.69 99 ARG A CA 1
ATOM 812 C C . ARG A 1 99 ? 12.765 -1.170 -13.954 1.00 90.69 99 ARG A C 1
ATOM 814 O O . ARG A 1 99 ? 12.676 -2.337 -13.498 1.00 90.69 99 ARG A O 1
#

Sequence (99 aa):
MQFGQKRERFEPDPNQTMLPFEAPCAEVEQQEQEIKEKIEYLRKRPNHKGRAKLPAHLPVEEIGIHPEGELSEMVCIGKEITEELECEPAKFYIKRYIR

InterPro domains:
  IPR024463 Transposase TnpC, homeodomain [PF13007] (1-63)

Foldseek 3Di:
DDDDDPDPDDDDDPPDDDDPPDDDPVVVVVVVVVPDDDDDDDDDDDPDPDDDDDDPPAAEDEDEDDDDDDCPPPDDPDWDWDWDWDDDPVGIHIYIYTD

Radius of gyration: 33.37 Å; chains: 1; bounding box: 59×62×72 Å